Protein AF-K5VGI5-F1 (afdb_monomer_lite)

Foldseek 3Di:
DDDLDPPCQDCLQVNPCSVDDDPCCVVDRPPVSDDPPNPPVVVPPCPCPVVVVVVVVVVVVCCVPPDDDDDDPPPPDD

pLDDT: mean 74.79, std 17.02, range [38.75, 97.81]

Secondary structure (DSSP, 8-state):
---SS--TT-HHHH-TTTTS--GGGGTT--GGGS-GGGTTTSTTT-TTHHHHHHHHHHHHHHHHHH----PPP-----

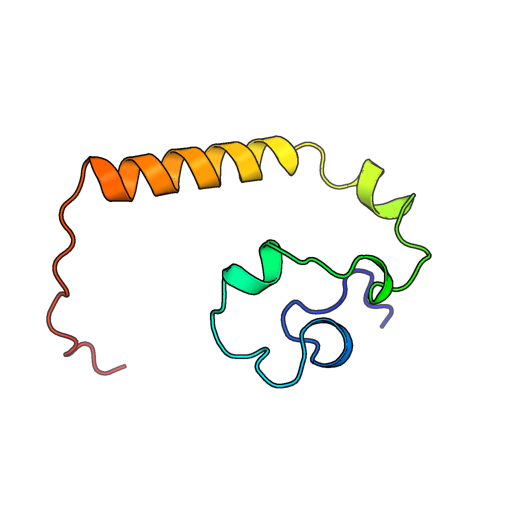InterPro domains:
  IPR036396 Cytochrome P450 superfamily [G3DSA:1.10.630.10] (2-75)
  IPR036396 Cytochrome P450 superfamily [SSF48264] (7-72)

Structure (mmCIF, N/CA/C/O backbone):
data_AF-K5VGI5-F1
#
_entry.id   AF-K5VGI5-F1
#
loop_
_atom_site.group_PDB
_atom_site.id
_atom_site.type_symbol
_atom_site.label_atom_id
_atom_site.label_alt_id
_atom_site.label_comp_id
_atom_site.label_asym_id
_atom_site.label_entity_id
_atom_site.label_seq_id
_atom_site.pdbx_PDB_ins_code
_atom_site.Cartn_x
_atom_site.Cartn_y
_atom_site.Cartn_z
_atom_site.occupancy
_atom_site.B_iso_or_equiv
_atom_site.auth_seq_id
_atom_site.auth_comp_id
_atom_site.auth_asym_id
_atom_site.auth_atom_id
_atom_site.pdbx_PDB_model_num
ATOM 1 N N . MET A 1 1 ? 9.909 12.424 -27.929 1.00 38.75 1 MET A N 1
ATOM 2 C CA . MET A 1 1 ? 9.656 12.505 -26.474 1.00 38.75 1 MET A CA 1
ATOM 3 C C . MET A 1 1 ? 10.200 11.234 -25.839 1.00 38.75 1 MET A C 1
ATOM 5 O O . MET A 1 1 ? 9.606 10.182 -26.023 1.00 38.75 1 MET A O 1
ATOM 9 N N . ILE A 1 2 ? 11.375 11.284 -25.207 1.00 41.41 2 ILE A N 1
ATOM 10 C CA . ILE A 1 2 ? 11.966 10.099 -24.565 1.00 41.41 2 ILE A CA 1
ATOM 11 C C . ILE A 1 2 ? 11.292 9.944 -23.204 1.00 41.41 2 ILE A C 1
ATOM 13 O O . ILE A 1 2 ? 11.533 10.732 -22.292 1.00 41.41 2 ILE A O 1
ATOM 17 N N . ILE A 1 3 ? 10.407 8.958 -23.081 1.00 47.91 3 ILE A N 1
ATOM 18 C CA . ILE A 1 3 ? 9.776 8.621 -21.809 1.00 47.91 3 ILE A CA 1
ATOM 19 C C . ILE A 1 3 ? 10.817 7.880 -20.956 1.00 47.91 3 ILE A C 1
ATOM 21 O O . ILE A 1 3 ? 11.122 6.711 -21.177 1.00 47.91 3 ILE A O 1
ATOM 25 N N . LEU A 1 4 ? 11.388 8.581 -19.975 1.00 53.59 4 LEU A N 1
ATOM 26 C CA . LEU A 1 4 ? 12.404 8.054 -19.057 1.00 53.59 4 LEU A CA 1
ATOM 27 C C . LEU A 1 4 ? 11.823 7.137 -17.968 1.00 53.59 4 LEU A C 1
ATOM 29 O O . LEU A 1 4 ? 12.594 6.591 -17.186 1.00 53.59 4 LEU A O 1
ATOM 33 N N . ILE A 1 5 ? 10.502 6.918 -17.884 1.00 58.75 5 ILE A N 1
ATOM 34 C CA . ILE A 1 5 ? 9.812 6.010 -16.938 1.00 58.75 5 ILE A CA 1
ATOM 35 C C . ILE A 1 5 ? 8.640 5.337 -17.657 1.00 58.75 5 ILE A C 1
ATOM 37 O O . ILE A 1 5 ? 7.782 6.091 -18.102 1.00 58.75 5 ILE A O 1
ATOM 41 N N . PRO A 1 6 ? 8.578 3.988 -17.803 1.00 62.78 6 PRO A N 1
ATOM 42 C CA . PRO A 1 6 ? 7.432 3.355 -18.445 1.00 62.78 6 PRO A CA 1
ATOM 43 C C . PRO A 1 6 ? 6.172 3.834 -17.743 1.00 62.78 6 PRO A C 1
ATOM 45 O O . PRO A 1 6 ? 6.129 3.911 -16.510 1.00 62.78 6 PRO A O 1
ATOM 48 N N . SER A 1 7 ? 5.186 4.225 -18.544 1.00 76.62 7 SER A N 1
ATOM 49 C CA . SER A 1 7 ? 3.917 4.687 -18.009 1.00 76.62 7 SER A CA 1
ATOM 50 C C . SER A 1 7 ? 3.386 3.622 -17.042 1.00 76.62 7 SER A C 1
ATOM 52 O O . SER A 1 7 ? 3.407 2.437 -17.386 1.00 76.62 7 SER A O 1
ATOM 54 N N . PRO A 1 8 ? 2.872 3.994 -15.857 1.00 77.12 8 PRO A N 1
ATOM 55 C CA . PRO A 1 8 ? 2.157 3.055 -14.991 1.00 77.12 8 PRO A CA 1
ATOM 56 C C . PRO A 1 8 ? 0.969 2.383 -15.697 1.00 77.12 8 PRO A C 1
ATOM 58 O O . PRO A 1 8 ? 0.423 1.418 -15.183 1.00 77.12 8 PRO A O 1
ATOM 61 N N . ARG A 1 9 ? 0.570 2.913 -16.865 1.00 82.81 9 ARG A N 1
ATOM 62 C CA . ARG A 1 9 ? -0.494 2.402 -17.727 1.00 82.81 9 ARG A CA 1
ATOM 63 C C . ARG A 1 9 ? -0.016 1.718 -19.014 1.00 82.81 9 ARG A C 1
ATOM 65 O O . ARG A 1 9 ? -0.802 1.574 -19.941 1.00 82.81 9 ARG A O 1
ATOM 72 N N . ASP A 1 10 ? 1.259 1.351 -19.106 1.00 84.56 10 ASP A N 1
ATOM 73 C CA . ASP A 1 10 ? 1.810 0.666 -20.281 1.00 84.56 10 ASP A CA 1
ATOM 74 C C . ASP A 1 10 ? 1.476 -0.844 -20.266 1.00 84.56 10 ASP A C 1
ATOM 76 O O . ASP A 1 10 ? 2.013 -1.561 -19.415 1.00 84.56 10 ASP A O 1
ATOM 80 N N . PRO A 1 11 ? 0.641 -1.358 -21.193 1.00 85.44 11 PRO A N 1
ATOM 81 C CA . PRO A 1 11 ? 0.263 -2.772 -21.219 1.00 85.44 11 PRO A CA 1
ATOM 82 C C . PRO A 1 11 ? 1.429 -3.702 -21.583 1.00 85.44 11 PRO A C 1
ATOM 84 O O . PRO A 1 11 ? 1.412 -4.876 -21.225 1.00 85.44 11 PRO A O 1
ATOM 87 N N . CYS A 1 12 ? 2.482 -3.199 -22.238 1.00 82.38 12 CYS A N 1
ATOM 88 C CA . CYS A 1 12 ? 3.671 -4.002 -22.541 1.00 82.38 12 CYS A CA 1
ATOM 89 C C . CYS A 1 12 ? 4.423 -4.398 -21.255 1.00 82.38 12 CYS A C 1
ATOM 91 O O . CYS A 1 12 ? 4.987 -5.489 -21.147 1.00 82.38 12 CYS A O 1
ATOM 93 N N . VAL A 1 13 ? 4.388 -3.521 -20.246 1.00 80.00 13 VAL A N 1
ATOM 94 C CA . VAL A 1 13 ? 5.015 -3.752 -18.939 1.00 80.00 13 VAL A CA 1
ATOM 95 C C . VAL A 1 13 ? 4.041 -4.420 -17.965 1.00 80.00 13 VAL A C 1
ATOM 97 O O . VAL A 1 13 ? 4.441 -5.329 -17.235 1.00 80.00 13 VAL A O 1
ATOM 100 N N . TRP A 1 14 ? 2.777 -3.989 -17.966 1.00 80.06 14 TRP A N 1
ATOM 101 C CA . TRP A 1 14 ? 1.788 -4.296 -16.924 1.00 80.06 14 TRP A CA 1
ATOM 102 C C . TRP A 1 14 ? 0.646 -5.231 -17.350 1.00 80.06 14 TRP A C 1
ATOM 104 O O . TRP A 1 14 ? -0.279 -5.419 -16.561 1.00 80.06 14 TRP A O 1
ATOM 114 N N . ASP A 1 15 ? 0.739 -5.832 -18.539 1.00 84.38 15 ASP A N 1
ATOM 115 C CA . ASP A 1 15 ? -0.275 -6.703 -19.151 1.00 84.38 15 ASP A CA 1
ATOM 116 C C . ASP A 1 15 ? -1.589 -5.958 -19.513 1.00 84.38 15 ASP A C 1
ATOM 118 O O . ASP A 1 15 ? -1.710 -4.743 -19.343 1.00 84.38 15 ASP A O 1
ATOM 122 N N . GLU A 1 16 ? -2.559 -6.649 -20.122 1.00 86.50 16 GLU A N 1
ATOM 123 C CA . GLU A 1 16 ? -3.765 -6.030 -20.715 1.00 86.50 16 GLU A CA 1
ATOM 124 C C . GLU A 1 16 ? -4.701 -5.392 -19.676 1.00 86.50 16 GLU A C 1
ATOM 126 O O . GLU A 1 16 ? -5.366 -4.391 -19.940 1.00 86.50 16 GLU A O 1
ATOM 131 N N . ASP A 1 17 ? -4.700 -5.923 -18.458 1.00 87.62 17 ASP A N 1
ATOM 132 C CA . ASP A 1 17 ? -5.520 -5.482 -17.328 1.00 87.62 17 ASP A CA 1
ATOM 133 C C . ASP A 1 17 ? -4.989 -4.213 -16.632 1.00 87.62 17 ASP A C 1
ATOM 135 O O . ASP A 1 17 ? -5.386 -3.891 -15.515 1.00 87.62 17 ASP A O 1
ATOM 139 N N . VAL A 1 18 ? -4.090 -3.461 -17.268 1.00 88.56 18 VAL A N 1
ATOM 140 C CA . VAL A 1 18 ? -3.369 -2.333 -16.660 1.00 88.56 18 VAL A CA 1
ATOM 141 C C . VAL A 1 18 ? -4.262 -1.231 -16.057 1.00 88.56 18 VAL A C 1
ATOM 143 O O . VAL A 1 18 ? -3.833 -0.515 -15.150 1.00 88.56 18 VAL A O 1
ATOM 146 N N . GLN A 1 19 ? -5.508 -1.089 -16.518 1.00 89.19 19 GLN A N 1
ATOM 147 C CA . GLN A 1 19 ? -6.461 -0.119 -15.956 1.00 89.19 19 GLN A CA 1
ATOM 148 C C . GLN A 1 19 ? -7.090 -0.580 -14.632 1.00 89.19 19 GLN A C 1
ATOM 150 O O . GLN A 1 19 ? -7.667 0.234 -13.913 1.00 89.19 19 GLN A O 1
ATOM 155 N N . GLU A 1 20 ? -6.965 -1.860 -14.288 1.00 90.62 20 GLU A N 1
ATOM 156 C CA . GLU A 1 20 ? -7.480 -2.418 -13.044 1.00 90.62 20 GLU A CA 1
ATOM 157 C C . GLU A 1 20 ? -6.469 -2.264 -11.905 1.00 90.62 20 GLU A C 1
ATOM 159 O O . GLU A 1 20 ? -5.252 -2.434 -12.076 1.00 90.62 20 GLU A O 1
ATOM 164 N N . PHE A 1 21 ? -6.980 -1.985 -10.706 1.00 88.44 21 PHE A N 1
ATOM 165 C CA . PHE A 1 21 ? -6.177 -1.984 -9.491 1.00 88.44 21 PHE A CA 1
ATOM 166 C C . PHE A 1 21 ? -5.940 -3.426 -9.018 1.00 88.44 21 PHE A C 1
ATOM 168 O O . PHE A 1 21 ? -6.781 -4.006 -8.336 1.00 88.44 21 PHE A O 1
ATOM 175 N N . ARG A 1 22 ? -4.783 -4.003 -9.375 1.00 86.75 22 ARG A N 1
ATOM 176 C CA . ARG A 1 22 ? -4.339 -5.330 -8.906 1.00 86.75 22 ARG A CA 1
ATOM 177 C C . ARG A 1 22 ? -3.029 -5.229 -8.116 1.00 86.75 22 ARG A C 1
ATOM 179 O O . ARG A 1 22 ? -1.953 -5.276 -8.723 1.00 86.75 22 ARG A O 1
ATOM 186 N N . PRO A 1 23 ? -3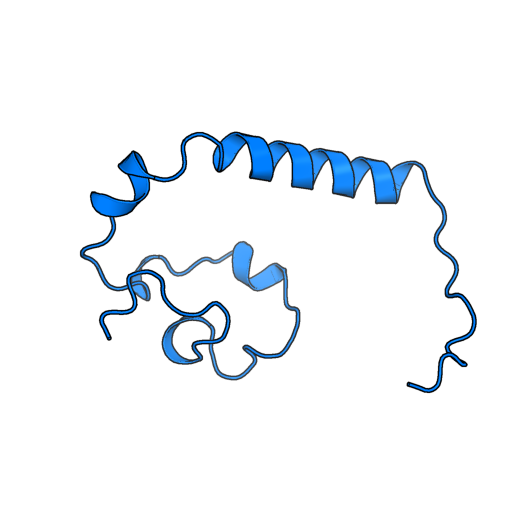.081 -5.075 -6.780 1.00 86.56 23 PRO A N 1
ATOM 187 C CA . PRO A 1 23 ? -1.877 -4.941 -5.958 1.00 86.56 23 PRO A CA 1
ATOM 188 C C . PRO A 1 23 ? -0.975 -6.187 -6.010 1.00 86.56 23 PRO A C 1
ATOM 190 O O . PRO A 1 23 ? 0.245 -6.058 -5.899 1.00 86.56 23 PRO A O 1
ATOM 193 N N . ASP A 1 24 ? -1.535 -7.370 -6.283 1.00 86.50 24 ASP A N 1
ATOM 194 C CA . ASP A 1 24 ? -0.804 -8.642 -6.384 1.00 86.50 24 ASP A CA 1
ATOM 195 C C . ASP A 1 24 ? 0.264 -8.654 -7.489 1.00 86.50 24 ASP A C 1
ATOM 197 O O . ASP A 1 24 ? 1.224 -9.425 -7.418 1.00 86.50 24 ASP A O 1
ATOM 201 N N . ARG A 1 25 ? 0.174 -7.750 -8.482 1.00 83.06 25 ARG A N 1
ATOM 202 C CA . ARG A 1 25 ? 1.222 -7.567 -9.508 1.00 83.06 25 ARG A CA 1
ATOM 203 C C . ARG A 1 25 ? 2.585 -7.231 -8.889 1.00 83.06 25 ARG A C 1
ATOM 205 O O . ARG A 1 25 ? 3.619 -7.520 -9.487 1.00 83.06 25 ARG A O 1
ATOM 212 N N . MET A 1 26 ? 2.595 -6.644 -7.691 1.00 79.25 26 MET A N 1
ATOM 213 C CA . MET A 1 26 ? 3.817 -6.282 -6.973 1.00 79.25 26 MET A CA 1
ATOM 214 C C . MET A 1 26 ? 4.479 -7.472 -6.253 1.00 79.25 26 MET A C 1
ATOM 216 O O . MET A 1 26 ? 5.622 -7.353 -5.821 1.00 79.25 26 MET A O 1
ATOM 220 N N . LEU A 1 27 ? 3.807 -8.626 -6.135 1.00 78.38 27 LEU A N 1
ATOM 221 C CA . LEU A 1 27 ? 4.394 -9.834 -5.534 1.00 78.38 27 LEU A CA 1
ATOM 222 C C . LEU A 1 27 ? 5.390 -10.517 -6.479 1.00 78.38 27 LEU A C 1
ATOM 224 O O . LEU A 1 27 ? 6.420 -11.016 -6.042 1.00 78.38 27 LEU A O 1
ATOM 228 N N . ASN A 1 28 ? 5.096 -10.497 -7.782 1.00 66.88 28 ASN A N 1
ATOM 229 C CA . ASN A 1 28 ? 5.874 -11.168 -8.825 1.00 66.88 28 ASN A CA 1
ATOM 230 C C . ASN A 1 28 ? 6.363 -10.162 -9.873 1.00 66.88 28 ASN A C 1
ATOM 232 O O . ASN A 1 28 ? 6.126 -10.335 -11.072 1.00 66.88 28 ASN A O 1
ATOM 236 N N . VAL A 1 29 ? 7.013 -9.081 -9.427 1.00 66.31 29 VAL A N 1
ATOM 237 C CA . VAL A 1 29 ? 7.528 -8.048 -10.336 1.00 66.31 29 VAL A CA 1
ATOM 238 C C . VAL A 1 29 ? 8.530 -8.678 -11.302 1.00 66.31 29 VAL A C 1
ATOM 240 O O . VAL A 1 29 ? 9.647 -9.028 -10.926 1.00 66.31 29 VAL A O 1
ATOM 243 N N . ARG A 1 30 ? 8.142 -8.800 -12.575 1.00 65.25 30 ARG A N 1
ATOM 244 C CA . ARG A 1 30 ? 9.019 -9.295 -13.641 1.00 65.25 30 ARG A CA 1
ATOM 245 C C . ARG A 1 30 ? 9.983 -8.187 -14.045 1.00 65.25 30 ARG A C 1
ATOM 247 O O . ARG A 1 30 ? 9.727 -7.439 -14.986 1.00 65.25 30 ARG A O 1
ATOM 254 N N . VAL A 1 31 ? 11.092 -8.075 -13.313 1.00 59.56 31 VAL A N 1
ATOM 255 C CA . VAL A 1 31 ? 12.145 -7.063 -13.536 1.00 59.56 31 VAL A CA 1
ATOM 256 C C . VAL A 1 31 ? 12.700 -7.120 -14.974 1.00 59.56 31 VAL A C 1
ATOM 258 O O . VAL A 1 31 ? 13.151 -6.115 -15.513 1.00 59.56 31 VAL A O 1
ATOM 261 N N . GLU A 1 32 ? 12.582 -8.276 -15.624 1.00 61.34 32 GLU A N 1
ATOM 262 C CA . GLU A 1 32 ? 12.988 -8.555 -17.007 1.00 61.34 32 GLU A CA 1
ATOM 263 C C . GLU A 1 32 ? 12.172 -7.803 -18.072 1.00 61.34 32 GLU A C 1
ATOM 265 O O . GLU A 1 32 ? 12.703 -7.499 -19.136 1.00 61.34 32 GLU A O 1
ATOM 270 N N . LYS A 1 33 ? 10.900 -7.463 -17.799 1.00 67.94 33 LYS A N 1
ATOM 271 C CA . LYS A 1 33 ? 10.050 -6.698 -18.735 1.00 67.94 33 LYS A CA 1
ATOM 272 C C . LYS A 1 33 ? 10.429 -5.214 -18.798 1.00 67.94 33 LYS A C 1
ATOM 274 O O . LYS A 1 33 ? 9.961 -4.488 -19.674 1.00 67.94 33 LYS A O 1
ATOM 279 N N . PHE A 1 34 ? 11.253 -4.732 -17.865 1.00 64.69 34 PHE A N 1
ATOM 280 C CA . PHE A 1 34 ? 11.656 -3.332 -17.840 1.00 64.69 34 PHE A CA 1
ATOM 281 C C . PHE A 1 34 ? 12.832 -3.101 -18.798 1.00 64.69 34 PHE A C 1
ATOM 283 O O . PHE A 1 34 ? 13.841 -3.801 -18.711 1.00 64.69 34 PHE A O 1
ATOM 290 N N . PRO A 1 35 ? 12.775 -2.082 -19.675 1.00 64.19 35 PRO A N 1
ATOM 291 C CA . PRO A 1 35 ? 13.898 -1.766 -20.5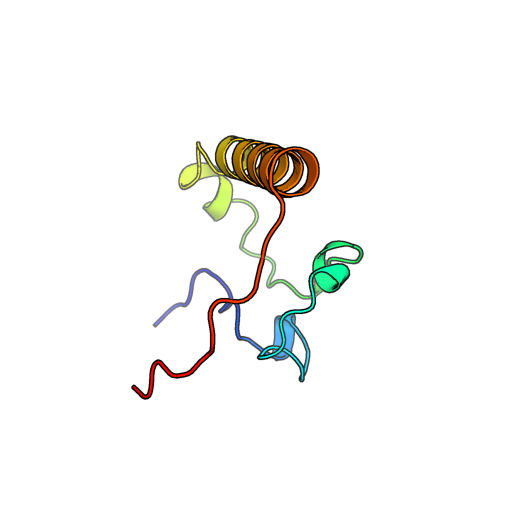47 1.00 64.19 35 PRO A CA 1
ATOM 292 C C . PRO A 1 35 ? 15.154 -1.416 -19.725 1.00 64.19 35 PRO A C 1
ATOM 294 O O . PRO A 1 35 ? 15.113 -0.612 -18.786 1.00 64.19 35 PRO A O 1
ATOM 297 N N . VAL A 1 36 ? 16.282 -2.021 -20.117 1.00 58.81 36 VAL A N 1
ATOM 298 C CA . VAL A 1 36 ? 17.530 -2.178 -19.344 1.00 58.81 36 VAL A CA 1
ATOM 299 C C . VAL A 1 36 ? 18.390 -0.911 -19.095 1.00 58.81 36 VAL A C 1
ATOM 301 O O . VAL A 1 36 ? 19.174 -0.955 -18.146 1.00 58.81 36 VAL A O 1
ATOM 304 N N . PRO A 1 37 ? 18.284 0.269 -19.757 1.00 51.25 37 PRO A N 1
ATOM 305 C CA . PRO A 1 37 ? 19.246 1.358 -19.492 1.00 51.25 37 PRO A CA 1
ATOM 306 C C . PRO A 1 37 ? 19.032 2.095 -18.148 1.00 51.25 37 PRO A C 1
ATOM 308 O O . PRO A 1 37 ? 19.612 3.148 -17.893 1.00 51.25 37 PRO A O 1
ATOM 311 N N . ARG A 1 38 ? 18.188 1.573 -17.254 1.00 53.66 38 ARG A N 1
ATOM 312 C CA . ARG A 1 38 ? 17.604 2.315 -16.129 1.00 53.66 38 ARG A CA 1
ATOM 313 C C . ARG A 1 38 ? 18.385 2.236 -14.809 1.00 53.66 38 ARG A C 1
ATOM 315 O O . ARG A 1 38 ? 18.144 3.064 -13.933 1.00 53.66 38 ARG A O 1
ATOM 322 N N . ARG A 1 39 ? 19.336 1.305 -14.641 1.00 47.69 39 ARG A N 1
ATOM 323 C CA . ARG A 1 39 ? 20.022 1.095 -13.342 1.00 47.69 39 ARG A CA 1
ATOM 324 C C . ARG A 1 39 ? 20.810 2.321 -12.854 1.00 47.69 39 ARG A C 1
ATOM 326 O O . ARG A 1 39 ? 20.953 2.492 -11.652 1.00 47.69 39 ARG A O 1
ATOM 333 N N . VAL A 1 40 ? 21.273 3.186 -13.761 1.00 45.81 40 VAL A N 1
ATOM 334 C CA . VAL A 1 40 ? 22.128 4.344 -13.427 1.00 45.81 40 VAL A CA 1
ATOM 335 C C . VAL A 1 40 ? 21.328 5.643 -13.236 1.00 45.81 40 VAL A C 1
ATOM 337 O O . VAL A 1 40 ? 21.654 6.439 -12.362 1.00 45.81 40 VAL A O 1
ATOM 340 N N . ALA A 1 41 ? 20.232 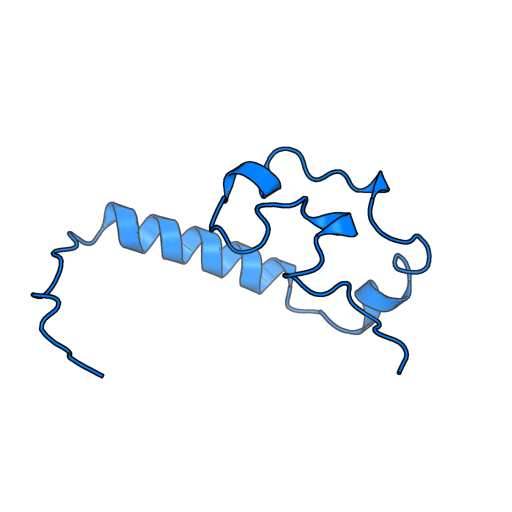5.850 -13.978 1.00 44.97 41 ALA A N 1
ATOM 341 C CA . ALA A 1 41 ? 19.471 7.108 -13.935 1.00 44.97 41 ALA A CA 1
ATOM 342 C C . ALA A 1 41 ? 18.542 7.250 -12.710 1.00 44.97 41 ALA A C 1
ATOM 344 O O . ALA A 1 41 ? 18.229 8.363 -12.293 1.00 44.97 41 ALA A O 1
ATOM 345 N N . VAL A 1 42 ? 18.090 6.140 -12.113 1.00 49.84 42 VAL A N 1
ATOM 346 C CA . VAL A 1 42 ? 17.122 6.171 -10.994 1.00 49.84 42 VAL A CA 1
ATOM 347 C C . VAL A 1 42 ? 17.791 6.482 -9.650 1.00 49.84 42 VAL A C 1
ATOM 349 O O . VAL A 1 42 ? 17.156 7.064 -8.773 1.00 49.84 42 VAL A O 1
ATOM 352 N N . ILE A 1 43 ? 19.081 6.166 -9.505 1.00 49.41 43 ILE A N 1
ATOM 353 C CA . ILE A 1 43 ? 19.846 6.369 -8.264 1.00 49.41 43 ILE A CA 1
ATOM 354 C C . ILE A 1 43 ? 20.010 7.866 -7.941 1.00 49.41 43 ILE A C 1
ATOM 356 O O . ILE A 1 43 ? 20.037 8.236 -6.774 1.00 49.41 43 ILE A O 1
ATOM 360 N N . LEU A 1 44 ? 20.046 8.744 -8.949 1.00 50.44 44 LEU A N 1
ATOM 361 C CA . LEU A 1 44 ? 20.357 10.166 -8.751 1.00 50.44 44 LEU A CA 1
ATOM 362 C C . LEU A 1 44 ? 19.141 11.055 -8.409 1.00 50.44 44 LEU A C 1
ATOM 364 O O . LEU A 1 44 ? 19.332 12.151 -7.891 1.00 50.44 44 LEU A O 1
ATOM 368 N N . ILE A 1 45 ? 17.895 10.625 -8.665 1.00 56.53 45 ILE A N 1
ATOM 369 C CA . ILE A 1 45 ? 16.718 11.533 -8.664 1.00 56.53 45 ILE A CA 1
ATOM 370 C C . ILE A 1 45 ? 15.762 11.303 -7.471 1.00 56.53 45 ILE A C 1
ATOM 372 O O . ILE A 1 45 ? 14.902 12.135 -7.190 1.00 56.53 45 ILE A O 1
ATOM 376 N N . ARG A 1 46 ? 15.874 10.192 -6.729 1.00 64.31 46 ARG A N 1
ATOM 377 C CA . ARG A 1 46 ? 14.802 9.734 -5.816 1.00 64.31 46 ARG A CA 1
ATOM 378 C C . ARG A 1 46 ? 15.290 9.393 -4.400 1.00 64.31 46 ARG A C 1
ATOM 380 O O . ARG A 1 46 ? 14.935 8.348 -3.859 1.00 64.31 46 ARG A O 1
ATOM 387 N N . HIS A 1 47 ? 16.021 10.308 -3.759 1.00 64.88 47 HIS A N 1
ATOM 388 C CA . HIS A 1 47 ? 16.550 10.166 -2.385 1.00 64.88 47 HIS A CA 1
ATOM 389 C C . HIS A 1 47 ? 15.494 9.968 -1.270 1.00 64.88 47 HIS A C 1
ATOM 391 O O . HIS A 1 47 ? 15.856 9.761 -0.120 1.00 64.88 47 HIS A O 1
ATOM 397 N N . GLY A 1 48 ? 14.197 9.981 -1.587 1.00 72.62 48 GLY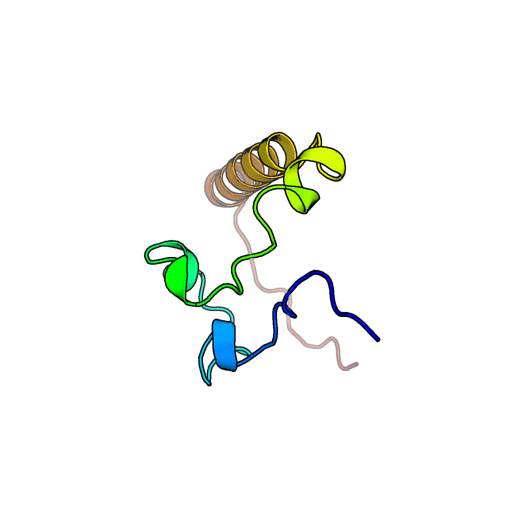 A N 1
ATOM 398 C CA . GLY A 1 48 ? 13.112 9.690 -0.643 1.00 72.62 48 GLY A CA 1
ATOM 399 C C . GLY A 1 48 ? 12.261 8.474 -1.006 1.00 72.62 48 GLY A C 1
ATOM 400 O O . GLY A 1 48 ? 11.278 8.215 -0.324 1.00 72.62 48 GLY A O 1
ATOM 401 N N . GLN A 1 49 ? 12.575 7.728 -2.071 1.00 77.31 49 GLN A N 1
ATOM 402 C CA . GLN A 1 49 ? 11.679 6.664 -2.545 1.00 77.31 49 GLN A CA 1
ATOM 403 C C . GLN A 1 49 ? 11.508 5.532 -1.530 1.00 77.31 49 GLN A C 1
ATOM 405 O O . GLN A 1 49 ? 10.386 5.085 -1.314 1.00 77.31 49 GLN A O 1
ATOM 410 N N . PHE A 1 50 ? 12.596 5.086 -0.903 1.00 82.25 50 PHE A N 1
ATOM 411 C CA . PHE A 1 50 ? 12.512 4.064 0.139 1.00 82.25 50 PHE A CA 1
ATOM 412 C C . PHE A 1 50 ? 11.745 4.575 1.359 1.00 82.25 50 PHE A C 1
ATOM 414 O O . PHE A 1 50 ? 10.885 3.865 1.862 1.00 82.25 50 PHE A O 1
ATOM 421 N N . PHE A 1 51 ? 11.994 5.817 1.781 1.00 86.50 51 PHE A N 1
ATOM 422 C CA . PHE A 1 51 ? 11.274 6.436 2.893 1.00 86.50 51 PHE A CA 1
ATOM 423 C C . PHE A 1 51 ? 9.769 6.542 2.610 1.00 86.50 51 PHE A C 1
ATOM 425 O O . PHE A 1 51 ? 8.965 6.038 3.383 1.00 86.50 51 PHE A O 1
ATOM 432 N N . ALA A 1 52 ? 9.383 7.095 1.458 1.00 87.19 52 ALA A N 1
ATOM 433 C CA . ALA A 1 52 ? 7.983 7.209 1.059 1.00 87.19 52 ALA A CA 1
ATOM 434 C C . ALA A 1 52 ? 7.286 5.842 0.967 1.00 87.19 52 ALA A C 1
ATOM 436 O O . ALA A 1 52 ? 6.117 5.726 1.325 1.00 87.19 52 ALA A O 1
ATOM 437 N N . TRP A 1 53 ? 7.993 4.803 0.510 1.00 85.44 53 TRP A N 1
ATOM 438 C CA . TRP A 1 53 ? 7.456 3.443 0.485 1.00 85.44 53 TRP A CA 1
ATOM 439 C C . TRP A 1 53 ? 7.191 2.902 1.894 1.00 85.44 53 TRP A C 1
ATOM 441 O O . TRP A 1 53 ? 6.114 2.365 2.141 1.00 85.44 53 TRP A O 1
ATOM 451 N N . GLN A 1 54 ? 8.132 3.091 2.823 1.00 92.06 54 GLN A N 1
ATOM 452 C CA . GLN A 1 54 ? 7.959 2.681 4.219 1.00 92.06 54 GLN A CA 1
ATOM 453 C C . GLN A 1 54 ? 6.794 3.427 4.882 1.00 92.06 54 GLN A C 1
ATOM 455 O O . GLN A 1 54 ? 5.904 2.796 5.448 1.00 92.06 54 GLN A O 1
ATOM 460 N N . GLU A 1 55 ? 6.739 4.751 4.738 1.00 95.06 55 GLU A N 1
ATOM 461 C CA . GLU A 1 55 ? 5.657 5.572 5.293 1.00 95.06 55 GLU A CA 1
ATOM 462 C C . GLU A 1 55 ? 4.288 5.186 4.721 1.00 95.06 55 GLU A C 1
ATOM 464 O O . GLU A 1 55 ? 3.311 5.091 5.464 1.00 95.06 55 GLU A O 1
ATOM 469 N N . ALA A 1 56 ? 4.204 4.891 3.420 1.00 93.00 56 ALA A N 1
ATOM 470 C CA . ALA A 1 56 ? 2.969 4.425 2.796 1.00 93.00 56 ALA A CA 1
ATOM 471 C C . ALA A 1 56 ? 2.504 3.080 3.378 1.00 93.00 56 ALA A C 1
ATOM 473 O O . ALA A 1 56 ? 1.316 2.916 3.661 1.00 93.00 56 ALA A O 1
ATOM 474 N N . GLN A 1 57 ? 3.425 2.135 3.596 1.00 93.38 57 GLN A N 1
ATOM 475 C CA . GLN A 1 57 ? 3.108 0.841 4.206 1.00 93.38 57 GLN A CA 1
ATOM 476 C C . GLN A 1 57 ? 2.632 0.999 5.655 1.00 93.38 57 GLN A C 1
ATOM 478 O O . GLN A 1 57 ? 1.586 0.457 6.015 1.00 93.38 57 GLN A O 1
ATOM 483 N N . VAL A 1 58 ? 3.353 1.774 6.471 1.00 97.00 58 VAL A N 1
ATOM 484 C CA . VAL A 1 58 ? 2.986 2.031 7.874 1.00 97.00 58 VAL A CA 1
ATOM 485 C C . VAL A 1 58 ? 1.635 2.735 7.959 1.00 97.00 58 VAL A C 1
ATOM 487 O O . VAL A 1 58 ? 0.771 2.320 8.732 1.00 97.00 58 VAL A O 1
ATOM 490 N N . THR A 1 59 ? 1.416 3.750 7.122 1.00 96.75 59 THR A N 1
ATOM 491 C CA . THR A 1 59 ? 0.149 4.486 7.067 1.00 96.75 59 THR A CA 1
ATOM 492 C C . THR A 1 59 ? -1.003 3.570 6.666 1.00 96.75 59 THR A C 1
ATOM 494 O O . THR A 1 59 ? -2.049 3.595 7.310 1.00 96.75 59 THR A O 1
ATOM 497 N N . LEU A 1 60 ? -0.823 2.715 5.654 1.00 94.69 60 LEU A N 1
ATOM 498 C CA . LEU A 1 60 ? -1.851 1.764 5.226 1.00 94.69 60 LEU A CA 1
ATOM 499 C C . LEU A 1 60 ? -2.224 0.785 6.348 1.00 94.69 60 LEU A C 1
ATOM 501 O O . LEU A 1 60 ? -3.408 0.576 6.613 1.00 94.69 60 LEU A O 1
ATOM 505 N N . VAL A 1 61 ? -1.230 0.221 7.040 1.00 96.81 61 VAL A N 1
ATOM 506 C CA . VAL A 1 61 ? -1.464 -0.678 8.182 1.00 96.81 61 VAL A CA 1
ATOM 507 C C . VAL A 1 61 ? -2.192 0.056 9.307 1.00 96.81 61 VAL A C 1
ATOM 509 O O . VAL A 1 61 ? -3.169 -0.463 9.845 1.00 96.81 61 VAL A O 1
ATOM 512 N N . TYR A 1 62 ? -1.768 1.279 9.629 1.00 97.81 62 TYR A N 1
ATOM 513 C CA . TYR A 1 62 ? -2.405 2.105 10.652 1.00 97.81 62 TYR A CA 1
ATOM 514 C C . TYR A 1 62 ? -3.873 2.395 10.319 1.00 97.81 62 TYR A C 1
ATOM 516 O O . TYR A 1 62 ? -4.742 2.237 11.179 1.00 97.81 62 TYR A O 1
ATOM 524 N N . LEU A 1 63 ? -4.158 2.749 9.063 1.00 96.69 63 LEU A N 1
ATOM 525 C CA . LEU A 1 63 ? -5.508 2.997 8.567 1.00 96.69 63 LEU A CA 1
ATOM 526 C C . LEU A 1 63 ? -6.410 1.769 8.734 1.00 96.69 63 LEU A C 1
ATOM 528 O O . LEU A 1 63 ? -7.505 1.892 9.276 1.00 96.69 63 LEU A O 1
ATOM 532 N N . ILE A 1 64 ? -5.934 0.589 8.333 1.00 95.06 64 ILE A N 1
ATOM 533 C CA . ILE A 1 64 ? -6.700 -0.665 8.423 1.00 95.06 64 ILE A CA 1
ATOM 534 C C . ILE A 1 64 ? -6.918 -1.094 9.882 1.00 95.06 64 ILE A C 1
ATOM 536 O O . ILE A 1 64 ? -7.983 -1.599 10.222 1.00 95.06 64 ILE A O 1
ATOM 540 N N . GLN A 1 65 ? -5.921 -0.913 10.752 1.00 96.56 65 GLN A N 1
ATOM 541 C CA . GLN A 1 65 ? -5.983 -1.393 12.136 1.00 96.56 65 GLN A CA 1
ATOM 542 C C . GLN A 1 65 ? -6.737 -0.457 13.087 1.00 96.56 65 GLN A C 1
ATOM 544 O O . GLN A 1 65 ? -7.286 -0.924 14.084 1.00 96.56 65 GLN A O 1
ATOM 549 N N . ARG A 1 66 ? -6.705 0.861 12.852 1.00 97.25 66 ARG A N 1
ATOM 550 C CA . ARG A 1 66 ? -7.215 1.860 13.810 1.00 97.25 66 ARG A CA 1
ATOM 551 C C . ARG A 1 66 ? -8.547 2.481 13.420 1.00 97.25 66 ARG A C 1
ATOM 553 O O . ARG A 1 66 ? -9.190 3.069 14.286 1.00 97.25 66 ARG A O 1
ATOM 560 N N . PHE A 1 67 ? -8.965 2.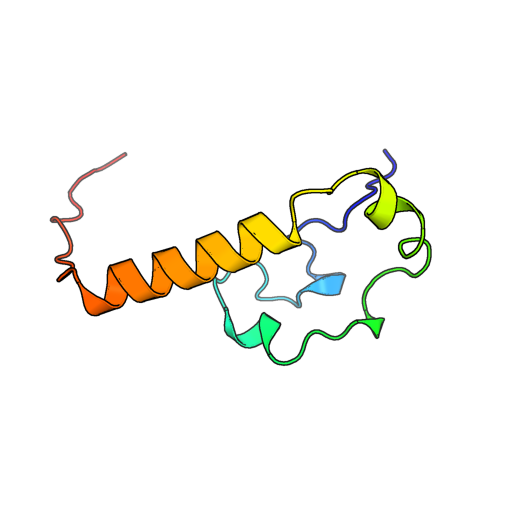355 12.165 1.00 95.88 67 PHE A N 1
ATOM 561 C CA . PHE A 1 67 ? -10.194 2.966 11.675 1.00 95.88 67 PHE A CA 1
ATOM 562 C C . PHE A 1 67 ? -11.162 1.916 11.147 1.00 95.88 67 PHE A C 1
ATOM 564 O O . PHE A 1 67 ? -10.775 0.885 10.608 1.00 95.88 67 PHE A O 1
ATOM 571 N N . THR A 1 68 ? -12.453 2.201 11.291 1.00 93.25 68 THR A N 1
ATOM 572 C CA . THR A 1 68 ? -13.519 1.462 10.615 1.00 93.25 68 THR A CA 1
ATOM 573 C C . THR A 1 68 ? -14.048 2.335 9.490 1.00 93.25 68 THR A C 1
ATOM 575 O O . THR A 1 68 ? -14.524 3.445 9.731 1.00 93.25 68 THR A O 1
ATOM 578 N N . PHE A 1 69 ? -13.939 1.849 8.258 1.00 89.94 69 PHE A N 1
ATOM 579 C CA . PHE A 1 69 ? -14.434 2.558 7.086 1.00 89.94 69 PHE A CA 1
ATOM 580 C C . PHE A 1 69 ? -15.910 2.234 6.878 1.00 89.94 69 PHE A C 1
ATOM 582 O O . PHE A 1 69 ? -16.317 1.077 6.930 1.00 89.94 69 PHE A O 1
ATOM 589 N N . SER A 1 70 ? -16.706 3.263 6.614 1.00 87.94 70 SER A N 1
ATOM 590 C CA . SER A 1 70 ? -18.046 3.106 6.060 1.00 87.94 70 SER A CA 1
ATOM 591 C C . SER A 1 70 ? -18.082 3.821 4.720 1.00 87.94 70 SER A C 1
ATOM 593 O O . SER A 1 70 ? -17.520 4.908 4.567 1.00 87.94 70 SER A O 1
ATOM 595 N N . MET A 1 71 ? -18.703 3.185 3.731 1.00 82.44 71 MET A N 1
ATOM 596 C CA . MET A 1 71 ? -18.977 3.849 2.466 1.00 82.44 71 MET A CA 1
ATOM 597 C C . MET A 1 71 ? -19.978 4.960 2.756 1.00 82.44 71 MET A C 1
ATOM 599 O O . MET A 1 71 ? -21.079 4.701 3.239 1.00 82.44 71 MET A O 1
ATOM 603 N N . ARG A 1 72 ? -19.590 6.206 2.490 1.00 78.12 72 ARG A N 1
ATOM 604 C CA . ARG A 1 72 ? -20.568 7.285 2.415 1.00 78.12 72 ARG A CA 1
ATOM 605 C C . ARG A 1 72 ? -21.392 7.059 1.152 1.00 78.12 72 ARG A C 1
ATOM 607 O O . ARG A 1 72 ? -20.817 6.700 0.126 1.00 78.12 72 ARG A O 1
ATOM 614 N N . ASP A 1 73 ? -22.707 7.244 1.247 1.00 72.12 73 ASP A N 1
ATOM 615 C CA . ASP A 1 73 ? -23.622 7.062 0.120 1.00 72.12 73 ASP A CA 1
ATOM 616 C C . ASP A 1 73 ? -23.080 7.771 -1.130 1.00 72.12 73 ASP A C 1
ATOM 618 O O . ASP A 1 73 ? -22.758 8.961 -1.100 1.00 72.12 73 ASP A O 1
ATOM 622 N N . LEU A 1 74 ? -22.950 7.006 -2.215 1.00 61.25 74 LEU A N 1
ATOM 623 C CA . LEU A 1 74 ? -22.278 7.366 -3.472 1.00 61.25 74 LEU A CA 1
ATOM 624 C C . LEU A 1 74 ? -23.034 8.420 -4.299 1.00 61.25 74 LEU A C 1
ATOM 626 O O . LEU A 1 74 ? -22.698 8.646 -5.457 1.00 61.25 74 LEU A O 1
ATOM 630 N N . ALA A 1 75 ? -24.029 9.100 -3.728 1.00 61.59 75 ALA A N 1
ATOM 631 C CA . ALA A 1 75 ? -24.807 10.147 -4.389 1.00 61.59 75 ALA A CA 1
ATOM 632 C C . ALA A 1 75 ? -24.026 11.467 -4.570 1.00 61.59 75 ALA A C 1
ATOM 634 O O . ALA A 1 75 ? -24.598 12.554 -4.518 1.00 61.59 75 ALA A O 1
ATOM 635 N N . TYR A 1 76 ? -22.720 11.389 -4.813 1.00 59.28 76 TYR A N 1
ATOM 636 C CA . TYR A 1 76 ? -21.975 12.463 -5.452 1.00 59.28 76 TYR A CA 1
ATOM 637 C C . TYR A 1 76 ? -22.024 12.204 -6.956 1.00 59.28 76 TYR A C 1
ATOM 639 O O . TYR A 1 76 ? -21.121 11.606 -7.530 1.00 59.28 76 TYR A O 1
ATOM 647 N N . GLY A 1 77 ? -23.132 12.600 -7.581 1.00 54.94 77 GLY A N 1
ATOM 648 C CA . GLY A 1 77 ? -23.189 12.706 -9.031 1.00 54.94 77 GLY A CA 1
ATOM 649 C C . GLY A 1 77 ? -22.311 13.868 -9.467 1.00 54.94 77 GLY A C 1
ATOM 650 O O . GLY A 1 77 ? -22.747 15.004 -9.320 1.00 54.94 77 GLY A O 1
ATOM 651 N N . LEU A 1 78 ? -21.102 13.572 -9.945 1.00 42.06 78 LEU A N 1
ATOM 652 C CA . LEU A 1 78 ? -20.255 14.416 -10.795 1.00 42.06 78 LEU A CA 1
ATOM 653 C C . LEU A 1 78 ? -19.228 13.530 -11.510 1.00 42.06 78 LEU A C 1
ATOM 655 O O . LEU A 1 78 ? -18.519 12.775 -10.808 1.00 42.06 78 LEU A O 1
#

Radius of gyration: 17.22 Å; chains: 1; bounding box: 47×26×40 Å

Sequence (78 aa):
MIILIPSPRDPCVWDEDVQEFRPDRMLNVRVEKFPVPRRVAVILIRHGQFFAWQEAQVTLVYLIQRFTFSMRDLAYGL

Organism: Phanerochaete carnosa (strain HHB-10118-sp) (NCBI:txid650164)